Protein AF-A0A357G1P0-F1 (afdb_monomer)

pLDDT: mean 87.59, std 10.62, range [40.03, 95.94]

Structure (mmCIF, N/CA/C/O backbone):
data_AF-A0A357G1P0-F1
#
_entry.id   AF-A0A357G1P0-F1
#
loop_
_atom_site.group_PDB
_atom_site.id
_atom_site.type_symbol
_atom_site.label_atom_id
_atom_site.label_alt_id
_atom_site.label_comp_id
_atom_site.label_asym_id
_atom_site.label_entity_id
_atom_site.label_seq_id
_atom_site.pdbx_PDB_ins_code
_atom_site.Cartn_x
_atom_site.Cartn_y
_atom_site.Cartn_z
_atom_site.occupancy
_atom_site.B_iso_or_equiv
_atom_site.auth_seq_id
_atom_site.auth_comp_id
_atom_site.auth_asym_id
_atom_site.auth_atom_id
_atom_site.pdbx_PDB_model_num
ATOM 1 N N . MET A 1 1 ? 8.336 -8.107 7.077 1.00 40.03 1 MET A N 1
ATOM 2 C CA . MET A 1 1 ? 8.285 -7.105 8.167 1.00 40.03 1 MET A CA 1
ATOM 3 C C . MET A 1 1 ? 7.746 -5.849 7.514 1.00 40.03 1 MET A C 1
ATOM 5 O O . MET A 1 1 ? 8.464 -5.283 6.706 1.00 40.03 1 MET A O 1
ATOM 9 N N . LYS A 1 2 ? 6.473 -5.499 7.750 1.00 55.75 2 LYS A N 1
ATOM 10 C CA . LYS A 1 2 ? 5.789 -4.402 7.043 1.00 55.75 2 LYS A CA 1
ATOM 11 C C . LYS A 1 2 ? 6.529 -3.099 7.367 1.00 55.75 2 LYS A C 1
ATOM 13 O O . LYS A 1 2 ? 6.521 -2.665 8.520 1.00 55.75 2 LYS A O 1
ATOM 18 N N . LEU A 1 3 ? 7.257 -2.541 6.400 1.00 61.34 3 LEU A N 1
ATOM 19 C CA . LEU A 1 3 ? 8.009 -1.307 6.607 1.00 61.34 3 LEU A CA 1
ATOM 20 C C . LEU A 1 3 ? 7.004 -0.148 6.613 1.00 61.34 3 LEU A C 1
ATOM 22 O O . LEU A 1 3 ? 6.586 0.333 5.569 1.00 61.34 3 LEU A O 1
ATOM 26 N N . SER A 1 4 ? 6.557 0.255 7.800 1.00 68.62 4 SER A N 1
ATOM 27 C CA . SER A 1 4 ? 5.538 1.296 7.945 1.00 68.62 4 SER A CA 1
ATOM 28 C C . SER A 1 4 ? 6.042 2.643 7.440 1.00 68.62 4 SER A C 1
ATOM 30 O O . SER A 1 4 ? 7.083 3.130 7.884 1.00 68.62 4 SER A O 1
ATOM 32 N N . LEU A 1 5 ? 5.246 3.306 6.604 1.00 85.38 5 LEU A N 1
ATOM 33 C CA . LEU A 1 5 ? 5.458 4.710 6.270 1.00 85.38 5 LEU A CA 1
ATOM 34 C C . LEU A 1 5 ? 4.902 5.600 7.392 1.00 85.38 5 LEU A C 1
ATOM 36 O O . LEU A 1 5 ? 3.892 5.282 8.015 1.00 85.38 5 LEU A O 1
ATOM 40 N N . GLU A 1 6 ? 5.552 6.732 7.665 1.00 85.81 6 GLU A N 1
ATOM 41 C CA . GLU A 1 6 ? 5.182 7.615 8.788 1.00 85.81 6 GLU A CA 1
ATOM 42 C C . GLU A 1 6 ? 3.730 8.109 8.714 1.00 85.81 6 GLU A C 1
ATOM 44 O O . GLU A 1 6 ? 3.053 8.236 9.731 1.00 85.81 6 GLU A O 1
ATOM 49 N N . PHE A 1 7 ? 3.226 8.351 7.505 1.00 87.75 7 PHE A N 1
ATOM 50 C CA . PHE A 1 7 ? 1.857 8.817 7.293 1.00 87.75 7 PHE A CA 1
ATOM 51 C C . PHE A 1 7 ? 0.7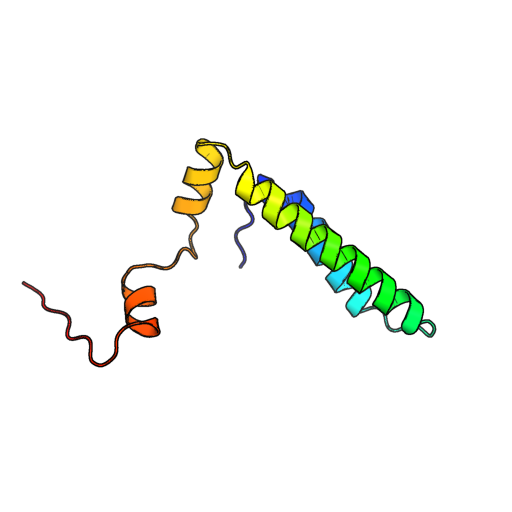98 7.711 7.439 1.00 87.75 7 PHE A C 1
ATOM 53 O O . PHE A 1 7 ? -0.390 8.018 7.477 1.00 87.75 7 PHE A O 1
ATOM 60 N N . GLU A 1 8 ? 1.207 6.443 7.540 1.00 89.88 8 GLU A N 1
ATOM 61 C CA . GLU A 1 8 ? 0.314 5.297 7.759 1.00 89.88 8 GLU A CA 1
ATOM 62 C C . GLU A 1 8 ? 0.137 4.949 9.236 1.00 89.88 8 GLU A C 1
ATOM 64 O O . GLU A 1 8 ? -0.769 4.190 9.574 1.00 89.88 8 GLU A O 1
ATOM 69 N N . LYS A 1 9 ? 0.940 5.541 10.131 1.00 89.44 9 LYS A N 1
ATOM 70 C CA . LYS A 1 9 ? 0.829 5.366 11.588 1.00 89.44 9 LYS A CA 1
ATOM 71 C C . LYS A 1 9 ? -0.610 5.368 12.123 1.00 89.44 9 LYS A C 1
ATOM 73 O O . LYS A 1 9 ? -0.964 4.405 12.799 1.00 89.44 9 LYS A O 1
ATOM 78 N N . PRO A 1 10 ? -1.478 6.352 11.802 1.00 88.81 10 PRO A N 1
ATOM 79 C CA . PRO A 1 10 ? -2.835 6.365 12.351 1.00 88.81 10 PRO A CA 1
ATOM 80 C C . PRO A 1 10 ? -3.714 5.208 11.843 1.00 88.81 10 PRO A C 1
ATOM 82 O O . PRO A 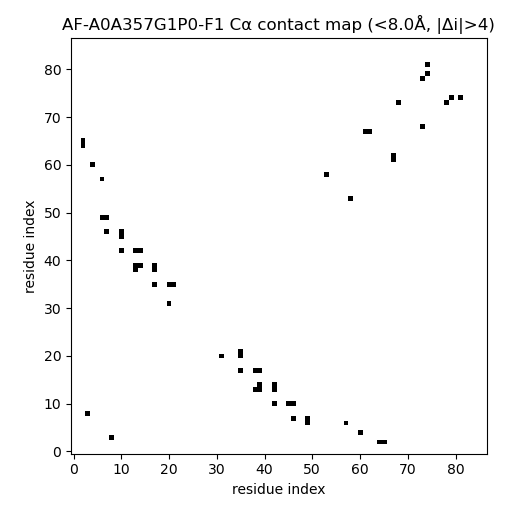1 10 ? -4.671 4.825 12.512 1.00 88.81 10 PRO A O 1
ATOM 85 N N . ILE A 1 11 ? -3.405 4.637 10.674 1.00 90.88 11 ILE A N 1
ATOM 86 C CA . ILE A 1 11 ? -4.091 3.450 10.144 1.00 90.88 11 ILE A CA 1
ATOM 87 C C . ILE A 1 11 ? -3.588 2.205 10.878 1.00 90.88 11 ILE A C 1
ATOM 89 O O . ILE A 1 11 ? -4.394 1.394 11.323 1.00 90.88 11 ILE A O 1
ATOM 93 N N . LEU A 1 12 ? -2.275 2.085 11.079 1.00 89.38 12 LEU A N 1
ATOM 94 C CA . LEU A 1 12 ? -1.673 0.954 11.789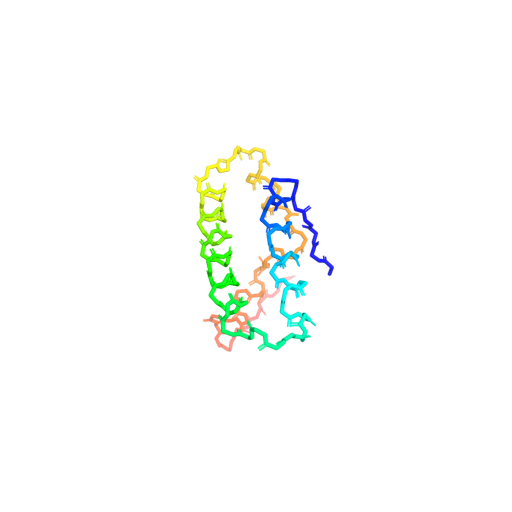 1.00 89.38 12 LEU A CA 1
ATOM 95 C C . LEU A 1 12 ? -2.088 0.887 13.258 1.00 89.38 12 LEU A C 1
ATOM 97 O O . LEU A 1 12 ? -2.324 -0.197 13.774 1.00 89.38 12 LEU A O 1
ATOM 101 N N . GLU A 1 13 ? -2.229 2.027 13.933 1.00 90.19 13 GLU A N 1
ATOM 102 C CA . GLU A 1 13 ? -2.771 2.073 15.295 1.00 90.19 13 GLU A CA 1
ATOM 103 C C . GLU A 1 13 ? -4.207 1.528 15.355 1.00 90.19 13 GLU A C 1
ATOM 105 O O . GLU A 1 13 ? -4.553 0.784 16.276 1.00 90.19 13 GLU A O 1
ATOM 110 N N . LEU A 1 14 ? -5.038 1.849 14.354 1.00 90.06 14 LEU A N 1
ATOM 111 C CA . LEU A 1 14 ? -6.389 1.299 14.232 1.00 90.06 14 LEU A CA 1
ATOM 112 C C . LEU A 1 14 ? -6.363 -0.206 13.938 1.00 90.06 14 LEU A C 1
ATOM 114 O O . LEU A 1 14 ? -7.093 -0.946 14.594 1.00 90.06 14 LEU A O 1
ATOM 118 N N . GLU A 1 15 ? -5.522 -0.665 13.007 1.00 88.88 15 GLU A N 1
ATOM 119 C CA . GLU A 1 15 ? -5.358 -2.092 12.684 1.00 88.88 15 GLU A CA 1
ATOM 120 C C . GLU A 1 15 ? -4.871 -2.899 13.896 1.00 88.88 15 GLU A C 1
ATOM 122 O O . GLU A 1 15 ? -5.438 -3.949 14.202 1.00 88.88 15 GLU A O 1
ATOM 127 N N . ASN A 1 16 ? -3.884 -2.387 14.637 1.00 90.12 16 ASN A N 1
ATOM 128 C CA . ASN A 1 16 ? -3.372 -3.017 15.854 1.00 90.12 16 ASN A CA 1
ATOM 129 C C . ASN A 1 16 ? -4.469 -3.138 16.911 1.00 90.12 16 ASN A C 1
ATOM 131 O O . ASN A 1 16 ? -4.676 -4.215 17.463 1.00 90.12 16 ASN A O 1
ATOM 135 N N . LYS A 1 17 ? -5.244 -2.071 17.132 1.00 87.75 17 LYS A N 1
ATOM 136 C CA . LYS A 1 17 ? -6.347 -2.092 18.097 1.00 87.75 17 LYS A CA 1
ATOM 137 C C . LYS A 1 17 ? -7.475 -3.043 17.681 1.00 87.75 17 LYS A C 1
ATOM 139 O O . LYS A 1 17 ? -8.066 -3.704 18.531 1.00 87.75 17 LYS A O 1
ATOM 144 N N . ILE A 1 18 ? -7.757 -3.158 16.380 1.00 88.50 18 ILE A N 1
ATOM 145 C CA . ILE A 1 18 ? -8.679 -4.174 15.845 1.00 88.50 18 ILE A CA 1
ATOM 146 C C . ILE A 1 18 ? -8.131 -5.581 16.107 1.00 88.50 18 ILE A C 1
ATOM 148 O O . ILE A 1 18 ? -8.887 -6.461 16.521 1.00 88.50 18 ILE A O 1
ATOM 152 N N . SER A 1 19 ? -6.833 -5.802 15.886 1.00 87.56 19 SER A N 1
ATOM 153 C CA . SER A 1 19 ? -6.185 -7.091 16.141 1.00 87.56 19 SER A CA 1
ATOM 154 C C . SER A 1 19 ? -6.249 -7.467 17.621 1.00 87.56 19 SER A C 1
ATOM 156 O O . SER A 1 19 ? -6.617 -8.591 17.946 1.00 87.56 19 SER A O 1
ATOM 158 N N . GLU A 1 20 ? -5.967 -6.527 18.523 1.00 86.88 20 GLU A N 1
ATOM 159 C CA . GLU A 1 20 ? -6.096 -6.725 19.969 1.00 86.88 20 GLU A CA 1
ATOM 160 C C . GLU A 1 20 ? -7.525 -7.126 20.349 1.00 86.88 20 GLU A C 1
ATOM 162 O O . GLU A 1 20 ? -7.719 -8.143 21.012 1.00 86.88 20 GLU A O 1
ATOM 167 N N . LEU A 1 21 ? -8.539 -6.401 19.857 1.00 84.25 21 LEU A N 1
ATOM 168 C CA . LEU A 1 21 ? -9.949 -6.709 20.125 1.00 84.25 21 LEU A CA 1
ATOM 169 C C . LEU A 1 21 ? -10.376 -8.086 19.596 1.00 84.25 21 LEU A C 1
ATOM 171 O O . LEU A 1 21 ? -11.211 -8.738 20.219 1.00 84.25 21 LEU A O 1
ATOM 175 N N . ARG A 1 22 ? -9.791 -8.561 18.488 1.00 82.56 22 ARG A N 1
ATOM 176 C CA . ARG A 1 22 ? -10.042 -9.916 17.961 1.00 82.56 22 ARG A CA 1
ATOM 177 C C . ARG A 1 22 ? -9.493 -11.020 18.866 1.00 82.56 22 ARG A C 1
ATOM 179 O O . ARG A 1 22 ? -10.035 -12.123 18.853 1.00 82.56 22 ARG A O 1
ATOM 186 N N . HIS A 1 23 ? -8.441 -10.745 19.636 1.00 80.75 23 HIS A N 1
ATOM 187 C CA . HIS A 1 23 ? -7.841 -11.707 20.564 1.00 80.75 23 HIS A CA 1
ATOM 188 C C . HIS A 1 23 ? -8.494 -11.705 21.954 1.00 80.75 23 HIS A C 1
ATOM 190 O O . HIS A 1 23 ? -8.248 -12.619 22.742 1.00 80.75 23 HIS A O 1
ATOM 196 N N . VAL A 1 24 ? -9.355 -10.729 22.261 1.00 77.19 24 VAL A N 1
ATOM 197 C CA . VAL A 1 24 ? -10.098 -10.693 23.525 1.00 77.19 24 VAL A CA 1
ATOM 198 C C . VAL A 1 24 ? -11.279 -11.666 23.468 1.00 77.19 24 VAL A C 1
ATOM 200 O O . VAL A 1 24 ? -12.363 -11.359 22.973 1.00 77.19 24 VAL A O 1
ATOM 203 N N . THR A 1 25 ? -11.095 -12.856 24.035 1.00 57.78 25 THR A N 1
ATOM 204 C CA . THR A 1 25 ? -12.191 -13.773 24.380 1.00 57.78 25 THR A CA 1
ATOM 205 C C . THR A 1 25 ? -12.990 -13.196 25.547 1.00 57.78 25 THR A C 1
ATOM 207 O O . THR A 1 25 ? -12.518 -13.209 26.679 1.00 57.78 25 THR A O 1
ATOM 210 N N . SER A 1 26 ? -14.200 -12.693 25.298 1.00 60.62 26 SER A N 1
ATOM 211 C CA . SER A 1 26 ? -15.116 -12.282 26.371 1.00 60.62 26 SER A CA 1
ATOM 212 C C . SER A 1 26 ? -16.565 -12.678 26.081 1.00 60.62 26 SER A C 1
ATOM 214 O O . SER A 1 26 ? -16.940 -12.934 24.933 1.00 60.62 26 SER A O 1
ATOM 216 N N . ASP A 1 27 ? -17.371 -12.734 27.144 1.00 61.06 27 ASP A N 1
ATOM 217 C CA . ASP A 1 27 ? -18.775 -13.174 27.153 1.00 61.06 27 ASP A CA 1
ATOM 218 C C . ASP A 1 27 ? -19.716 -12.289 26.317 1.00 61.06 27 ASP A C 1
ATOM 220 O O . ASP A 1 27 ? -20.834 -12.688 26.006 1.00 61.06 27 ASP A O 1
ATOM 224 N N . ASN A 1 28 ? -19.253 -11.114 25.873 1.00 66.25 28 ASN A N 1
ATOM 225 C CA . ASN A 1 28 ? -20.046 -10.136 25.128 1.00 66.25 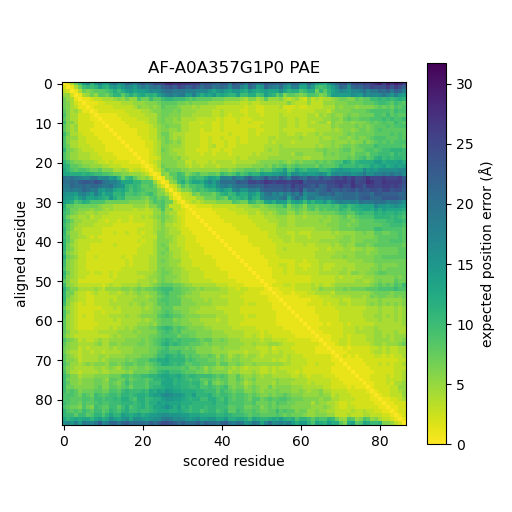28 ASN A CA 1
ATOM 226 C C . ASN A 1 28 ? -19.688 -10.089 23.628 1.00 66.25 28 ASN A C 1
ATOM 228 O O . ASN A 1 28 ? -19.552 -9.017 23.031 1.00 66.25 28 ASN A O 1
ATOM 232 N N . ARG A 1 29 ? -19.523 -11.269 23.011 1.00 69.38 29 ARG A N 1
ATOM 233 C CA . ARG A 1 29 ? -19.041 -11.456 21.623 1.00 69.38 29 ARG A CA 1
ATOM 234 C C . ARG A 1 29 ? -19.777 -10.614 20.573 1.00 69.38 29 ARG A C 1
ATOM 236 O O . ARG A 1 29 ? -19.158 -10.184 19.605 1.00 69.38 29 ARG A O 1
ATOM 243 N N . VAL A 1 30 ? -21.074 -10.371 20.766 1.00 71.38 30 VAL A N 1
ATOM 244 C CA . VAL A 1 30 ? -21.908 -9.597 19.829 1.00 71.38 30 VAL A CA 1
ATOM 245 C C . VAL A 1 30 ? -21.487 -8.123 19.794 1.00 71.38 30 VAL A C 1
ATOM 247 O O . VAL A 1 30 ? -21.272 -7.576 18.718 1.00 71.38 30 VAL A O 1
ATOM 250 N N . ASN A 1 31 ? -21.275 -7.501 20.957 1.00 79.12 31 ASN A N 1
ATOM 251 C CA . ASN A 1 31 ? -20.894 -6.087 21.045 1.00 79.12 31 ASN A CA 1
ATOM 252 C C . ASN A 1 31 ? -19.480 -5.846 20.480 1.00 79.12 31 ASN A C 1
ATOM 254 O O . ASN A 1 31 ? -19.231 -4.872 19.774 1.00 79.12 31 ASN A O 1
ATOM 258 N N . ILE A 1 32 ? -18.566 -6.793 20.711 1.00 82.69 32 ILE A N 1
ATOM 259 C CA . ILE A 1 32 ? -17.196 -6.723 20.184 1.00 82.69 32 ILE A CA 1
ATOM 260 C C . ILE A 1 32 ? -17.172 -6.850 18.662 1.00 82.69 32 ILE A C 1
ATOM 262 O O . ILE A 1 32 ? -16.421 -6.131 18.005 1.00 82.69 32 ILE A O 1
ATOM 266 N N . ALA A 1 33 ? -17.990 -7.733 18.085 1.00 85.12 33 ALA A N 1
ATOM 267 C CA . ALA A 1 33 ? -18.063 -7.886 16.636 1.00 85.12 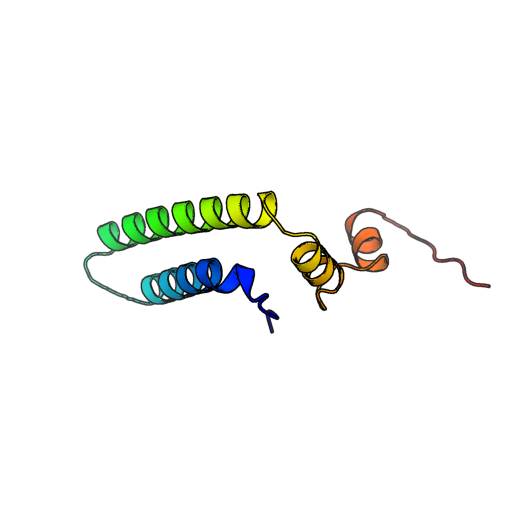33 ALA A CA 1
ATOM 268 C C . ALA A 1 33 ? -18.552 -6.600 15.945 1.00 85.12 33 ALA A C 1
ATOM 270 O O . ALA A 1 33 ? -17.975 -6.191 14.935 1.00 85.12 33 ALA A O 1
ATOM 271 N N . GLU A 1 34 ? -19.563 -5.931 16.510 1.00 87.50 34 GLU A N 1
ATOM 272 C CA . GLU A 1 34 ? -20.050 -4.637 16.012 1.00 87.50 34 GLU A CA 1
ATOM 273 C C . GLU A 1 34 ? -18.981 -3.542 16.115 1.00 87.50 34 GLU A C 1
ATOM 275 O O . GLU A 1 34 ? -18.766 -2.784 15.164 1.00 87.50 34 GLU A O 1
ATOM 280 N N . GLU A 1 35 ? -18.260 -3.488 17.236 1.00 87.00 35 GLU A N 1
ATOM 281 C CA . GLU A 1 35 ? -17.188 -2.515 17.439 1.00 87.00 35 GLU A CA 1
ATOM 282 C C . GLU A 1 35 ? -16.023 -2.740 16.464 1.00 87.00 35 GLU A C 1
ATOM 284 O O . GLU A 1 35 ? -15.541 -1.787 15.846 1.00 87.00 35 GLU A O 1
ATOM 289 N N . ILE A 1 36 ? -15.621 -3.997 16.247 1.00 89.56 36 ILE A N 1
ATOM 290 C CA . ILE A 1 36 ? -14.612 -4.371 15.246 1.00 89.56 36 ILE A CA 1
ATOM 291 C C . ILE A 1 36 ? -15.057 -3.930 13.851 1.00 89.56 36 ILE A C 1
ATOM 293 O O . ILE A 1 36 ? -14.268 -3.321 13.130 1.00 89.56 36 ILE A O 1
ATOM 297 N N . ALA A 1 37 ? -16.309 -4.191 13.465 1.00 90.81 37 ALA A N 1
ATOM 298 C CA . ALA A 1 37 ? -16.827 -3.796 12.156 1.00 90.81 37 ALA A CA 1
ATOM 299 C C . ALA A 1 37 ? -16.810 -2.268 11.974 1.00 90.81 37 ALA A C 1
ATOM 301 O O . ALA A 1 37 ? -16.401 -1.756 10.926 1.00 90.81 37 ALA A O 1
ATOM 302 N N . ARG A 1 38 ? -17.189 -1.520 13.017 1.00 92.50 38 ARG A N 1
ATOM 303 C CA . ARG A 1 38 ? -17.147 -0.053 13.025 1.00 92.50 38 ARG A CA 1
ATOM 304 C C . ARG A 1 38 ? -15.721 0.478 12.890 1.00 92.50 38 ARG A C 1
ATOM 306 O O . ARG A 1 38 ? -15.477 1.396 12.103 1.00 92.50 38 ARG A O 1
ATOM 313 N N . MET A 1 39 ? -14.781 -0.092 13.642 1.00 91.44 39 MET A N 1
ATOM 314 C CA . MET A 1 39 ? -13.370 0.287 13.586 1.00 91.44 39 MET A CA 1
ATOM 315 C C . MET A 1 39 ? -12.738 -0.058 12.236 1.00 91.44 39 MET A C 1
ATOM 317 O O . MET A 1 39 ? -12.019 0.778 11.691 1.00 91.44 39 MET A O 1
ATOM 321 N N . GLN A 1 40 ? -13.064 -1.219 11.662 1.00 92.19 40 GLN A N 1
ATOM 322 C CA . GLN A 1 40 ? -12.605 -1.620 10.332 1.00 92.19 40 GLN A CA 1
ATOM 323 C C . GLN A 1 40 ? -13.085 -0.630 9.268 1.00 92.19 40 GLN A C 1
ATOM 325 O O . GLN A 1 40 ? -12.273 -0.084 8.530 1.00 92.19 40 GLN A O 1
ATOM 330 N N . SER A 1 41 ? -14.379 -0.285 9.265 1.00 94.88 41 SER A N 1
ATOM 331 C CA . SER A 1 41 ? -14.915 0.706 8.321 1.00 94.88 41 SER A CA 1
ATOM 332 C C . SER A 1 41 ? -14.227 2.070 8.454 1.00 94.88 41 SER A C 1
ATOM 334 O O . SER A 1 41 ? -13.998 2.765 7.462 1.00 94.88 41 SER A O 1
ATOM 336 N N . LYS A 1 42 ? -13.866 2.469 9.680 1.00 94.19 42 LYS A N 1
ATOM 337 C CA . LYS A 1 42 ? -13.110 3.701 9.924 1.00 94.19 42 LYS A CA 1
ATOM 338 C C . LYS A 1 42 ? -11.680 3.613 9.379 1.00 94.19 42 LYS A C 1
ATOM 340 O O . LYS A 1 42 ? -11.226 4.585 8.776 1.00 94.19 42 LYS A O 1
ATOM 345 N N . ALA A 1 43 ? -10.998 2.485 9.577 1.00 92.62 43 ALA A N 1
ATOM 346 C CA . ALA A 1 43 ? -9.657 2.244 9.050 1.00 92.62 43 ALA A CA 1
ATOM 347 C C . ALA A 1 43 ? -9.651 2.288 7.514 1.00 92.62 43 ALA A C 1
ATOM 349 O O . ALA A 1 43 ? -8.856 3.025 6.934 1.00 92.62 43 ALA A O 1
ATOM 350 N N . ASP A 1 44 ? -10.610 1.623 6.865 1.00 93.44 44 ASP A N 1
ATOM 351 C CA . ASP A 1 44 ? -10.731 1.594 5.403 1.00 93.44 44 ASP A CA 1
ATOM 352 C C . ASP A 1 44 ? -10.959 3.003 4.826 1.00 93.44 44 ASP A C 1
ATOM 354 O O . ASP A 1 44 ? -10.309 3.417 3.863 1.00 93.44 44 ASP A O 1
ATOM 358 N N . ARG A 1 45 ? -11.840 3.799 5.454 1.00 95.12 45 ARG A N 1
ATOM 359 C CA . ARG A 1 45 ? -12.071 5.203 5.061 1.00 95.12 45 ARG A CA 1
ATOM 360 C C . ARG A 1 45 ? -10.810 6.050 5.208 1.00 95.12 45 ARG A C 1
ATOM 362 O O . ARG A 1 45 ? -10.511 6.859 4.329 1.00 95.12 45 ARG A O 1
ATOM 369 N N . LEU A 1 46 ? -10.083 5.878 6.311 1.00 93.44 46 LEU A N 1
ATOM 370 C CA . LEU A 1 46 ? -8.850 6.616 6.567 1.00 93.44 46 LEU A CA 1
ATOM 371 C C . LEU A 1 46 ? -7.749 6.228 5.575 1.00 93.44 46 LEU A C 1
ATOM 373 O O . LEU A 1 46 ? -7.014 7.105 5.121 1.00 93.44 46 LEU A O 1
ATOM 377 N N . LEU A 1 47 ? -7.673 4.951 5.196 1.00 92.69 47 LEU A N 1
ATOM 378 C CA . LEU A 1 47 ? -6.756 4.453 4.178 1.00 92.69 47 LEU A CA 1
ATOM 379 C C . LEU A 1 47 ? -7.024 5.143 2.841 1.00 92.69 47 LEU A C 1
ATOM 381 O O . LEU A 1 47 ? -6.128 5.794 2.303 1.00 92.69 47 LEU A O 1
ATOM 385 N N . VAL A 1 48 ? -8.268 5.098 2.354 1.00 94.62 48 VAL A N 1
ATOM 386 C CA . VAL A 1 48 ? -8.655 5.753 1.093 1.00 94.62 48 VAL A CA 1
ATOM 387 C C . VAL A 1 48 ? -8.367 7.255 1.137 1.00 94.62 48 VAL A C 1
ATOM 389 O O . VAL A 1 48 ? -7.817 7.811 0.187 1.00 94.62 48 VAL A O 1
ATOM 392 N N . GLN A 1 49 ? -8.684 7.927 2.247 1.00 94.19 49 GLN A N 1
ATOM 393 C CA . GLN A 1 49 ? -8.435 9.361 2.396 1.00 94.19 49 GLN A CA 1
ATOM 394 C C . GLN A 1 49 ? -6.939 9.706 2.392 1.00 94.19 49 GLN A C 1
ATOM 396 O O . GLN A 1 49 ? -6.542 10.684 1.756 1.00 94.19 49 GLN A O 1
ATOM 401 N N . THR A 1 50 ? -6.124 8.926 3.102 1.00 92.62 50 THR A N 1
ATOM 402 C CA . THR A 1 50 ? -4.676 9.141 3.220 1.00 92.62 50 THR A CA 1
ATOM 403 C C . THR A 1 50 ? -4.002 8.952 1.868 1.00 92.62 50 THR A C 1
ATOM 405 O O . THR A 1 50 ? -3.314 9.850 1.382 1.00 92.62 50 THR A O 1
ATOM 408 N N . TYR A 1 51 ? -4.286 7.831 1.203 1.00 93.12 51 TYR A N 1
ATOM 409 C CA . TYR A 1 51 ? -3.738 7.527 -0.116 1.00 93.12 51 TYR A CA 1
ATOM 410 C C . TYR A 1 51 ? -4.272 8.453 -1.221 1.00 93.12 51 TYR A C 1
ATOM 412 O O . TYR A 1 51 ? -3.549 8.773 -2.166 1.00 93.12 51 TYR A O 1
ATOM 420 N N . GLY A 1 52 ? -5.501 8.958 -1.086 1.00 93.75 52 GLY A N 1
ATOM 421 C CA . GLY A 1 52 ? -6.080 9.936 -2.009 1.00 93.75 52 GLY A CA 1
ATOM 422 C C . GLY A 1 52 ? -5.462 11.337 -1.916 1.00 93.75 52 GLY A C 1
ATOM 423 O O . GLY A 1 52 ? -5.583 12.119 -2.858 1.00 93.75 52 GLY A O 1
ATOM 424 N N . LYS A 1 53 ? -4.787 11.672 -0.807 1.00 94.06 53 LYS A N 1
ATOM 425 C CA . LYS A 1 53 ? -4.230 13.013 -0.539 1.00 94.06 53 LYS A CA 1
ATOM 426 C C . LYS A 1 53 ? -2.720 13.002 -0.275 1.00 94.06 53 LYS A C 1
ATOM 428 O O . LYS A 1 53 ? -2.212 13.878 0.423 1.00 94.06 53 LYS A O 1
ATOM 433 N N . LEU A 1 54 ? -1.993 12.039 -0.846 1.00 94.75 54 LEU A N 1
ATOM 434 C CA . LEU A 1 54 ? -0.541 11.945 -0.675 1.00 94.75 54 LEU A CA 1
ATOM 435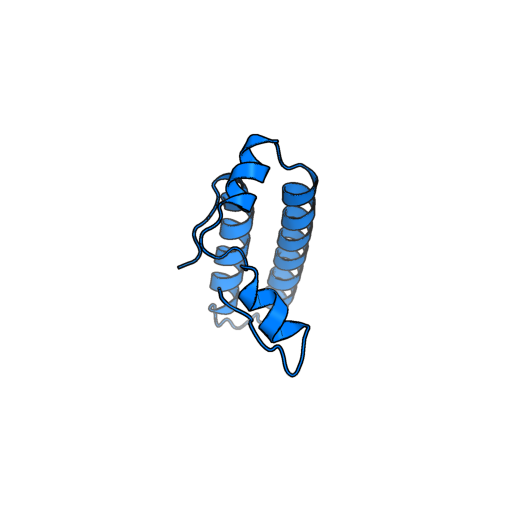 C C . LEU A 1 54 ? 0.187 13.172 -1.235 1.00 94.75 54 LEU A C 1
ATOM 437 O O . LEU A 1 54 ? -0.003 13.565 -2.392 1.00 94.75 54 LEU A O 1
ATOM 441 N N . THR A 1 55 ? 1.100 13.716 -0.435 1.00 95.19 55 THR A N 1
ATOM 442 C CA . THR A 1 55 ? 2.041 14.751 -0.874 1.00 95.19 55 THR A CA 1
ATOM 443 C C . THR A 1 55 ? 3.075 14.171 -1.851 1.00 95.19 55 THR A C 1
ATOM 445 O O . THR A 1 55 ? 3.310 12.957 -1.860 1.00 95.19 55 THR A O 1
ATOM 448 N N . PRO A 1 56 ? 3.749 15.001 -2.671 1.00 95.94 56 PRO A N 1
ATOM 449 C CA . PRO A 1 56 ? 4.779 14.519 -3.593 1.00 95.94 56 PRO A CA 1
ATOM 450 C C . PRO A 1 56 ? 5.880 13.687 -2.914 1.00 95.94 56 PRO A C 1
ATOM 452 O O . PRO A 1 56 ? 6.253 12.636 -3.428 1.00 95.94 56 PRO A O 1
ATOM 455 N N . ALA A 1 57 ? 6.345 14.095 -1.729 1.00 93.81 57 ALA A N 1
ATOM 456 C CA . ALA A 1 57 ? 7.353 13.350 -0.971 1.00 93.81 57 ALA A CA 1
ATOM 457 C C . ALA A 1 57 ? 6.836 11.979 -0.497 1.00 93.81 57 ALA A C 1
ATOM 459 O O . ALA A 1 57 ? 7.546 10.981 -0.602 1.00 93.81 57 ALA A O 1
ATOM 460 N N . GLN A 1 58 ? 5.580 11.904 -0.047 1.00 93.62 58 GLN A N 1
ATOM 461 C CA . GLN A 1 58 ? 4.954 10.641 0.358 1.00 93.62 58 GLN A CA 1
ATOM 462 C C . GLN A 1 58 ? 4.776 9.691 -0.835 1.00 93.62 58 GLN A C 1
ATOM 464 O O . GLN A 1 58 ? 5.035 8.498 -0.714 1.00 93.62 58 GLN A O 1
ATOM 469 N N . LYS A 1 59 ? 4.434 10.206 -2.026 1.00 93.94 59 LYS A N 1
ATOM 470 C CA . LYS A 1 59 ? 4.390 9.388 -3.253 1.00 93.94 59 LYS A CA 1
ATOM 471 C C . LYS A 1 59 ? 5.750 8.772 -3.581 1.00 93.94 59 LYS A C 1
ATOM 473 O O . LYS A 1 59 ? 5.806 7.612 -3.978 1.00 93.94 59 LYS A O 1
ATOM 478 N N . VAL A 1 60 ? 6.843 9.516 -3.385 1.00 93.88 60 VAL A N 1
ATOM 479 C CA . VAL A 1 60 ? 8.206 8.985 -3.564 1.00 93.88 60 VAL A CA 1
ATOM 480 C C . VAL A 1 60 ? 8.498 7.867 -2.563 1.00 93.88 60 VAL A C 1
ATOM 482 O O . VAL A 1 60 ? 9.091 6.862 -2.947 1.00 93.88 60 VAL A O 1
ATOM 485 N N . GLN A 1 61 ? 8.050 7.995 -1.311 1.00 92.31 61 GLN A N 1
ATOM 486 C CA . GLN A 1 61 ? 8.193 6.932 -0.311 1.00 92.31 61 GLN A CA 1
ATOM 487 C C . GLN A 1 61 ? 7.453 5.652 -0.732 1.00 92.31 61 GLN A C 1
ATOM 489 O O . GLN A 1 61 ? 8.054 4.582 -0.721 1.00 92.31 61 GLN A O 1
ATOM 494 N N . VAL A 1 62 ? 6.206 5.759 -1.206 1.00 91.81 62 VAL A N 1
ATOM 495 C CA . VAL A 1 62 ? 5.440 4.611 -1.740 1.00 91.81 62 VAL A CA 1
ATOM 496 C C . VAL A 1 62 ? 6.111 4.012 -2.985 1.00 91.81 62 VAL A C 1
ATOM 498 O O . VAL A 1 62 ? 6.141 2.796 -3.174 1.00 91.81 62 VAL A O 1
ATOM 501 N N . ALA A 1 63 ? 6.677 4.851 -3.856 1.00 91.81 63 ALA A N 1
ATOM 502 C CA . ALA A 1 63 ? 7.407 4.403 -5.042 1.00 91.81 63 ALA A CA 1
ATOM 503 C C . ALA A 1 63 ? 8.689 3.630 -4.709 1.00 91.81 63 ALA A C 1
ATOM 505 O O . ALA A 1 63 ? 9.106 2.782 -5.492 1.00 91.81 63 ALA A O 1
ATOM 506 N N . ARG A 1 64 ? 9.298 3.910 -3.555 1.00 91.81 64 ARG A N 1
ATOM 507 C CA . ARG A 1 64 ? 10.540 3.286 -3.083 1.00 91.81 64 ARG A CA 1
ATOM 508 C C . ARG A 1 64 ? 10.310 2.255 -1.978 1.00 91.81 64 ARG A C 1
ATOM 510 O O . ARG A 1 64 ? 11.265 1.870 -1.308 1.00 91.81 64 ARG A O 1
ATOM 517 N N . HIS A 1 65 ? 9.065 1.834 -1.765 1.00 90.56 65 HIS A N 1
ATOM 518 C CA . HIS A 1 65 ? 8.752 0.834 -0.756 1.00 90.56 65 HIS A CA 1
ATOM 519 C C . HIS A 1 65 ? 9.482 -0.488 -1.075 1.00 90.56 65 HIS A C 1
ATOM 521 O O . HIS A 1 65 ? 9.426 -0.920 -2.228 1.00 90.56 65 HIS A O 1
ATOM 527 N N . PRO A 1 66 ? 10.144 -1.148 -0.102 1.00 89.50 66 PRO A N 1
ATOM 528 C CA . PRO A 1 66 ? 10.906 -2.374 -0.366 1.00 89.50 66 PRO A CA 1
ATOM 529 C C . PRO A 1 66 ? 10.062 -3.531 -0.904 1.00 89.50 66 PRO A C 1
ATOM 531 O O . PRO A 1 66 ? 10.553 -4.339 -1.676 1.00 89.50 66 PRO A O 1
ATOM 534 N N . GLU A 1 67 ? 8.790 -3.600 -0.507 1.00 89.69 67 GLU A N 1
ATOM 535 C CA . GLU A 1 67 ? 7.842 -4.627 -0.969 1.00 89.69 67 GLU A CA 1
ATOM 536 C C . GLU A 1 67 ? 7.032 -4.163 -2.195 1.00 89.69 67 GLU A C 1
ATOM 538 O O . GLU A 1 67 ? 5.957 -4.690 -2.471 1.00 89.69 67 GLU A O 1
ATOM 543 N N . ARG A 1 68 ? 7.479 -3.120 -2.910 1.00 91.38 68 ARG A N 1
ATOM 544 C CA . ARG A 1 68 ? 6.798 -2.679 -4.132 1.00 91.38 68 ARG A CA 1
ATOM 545 C C . ARG A 1 68 ? 6.975 -3.750 -5.219 1.00 91.38 68 ARG A C 1
ATOM 547 O O . ARG A 1 68 ? 8.121 -4.045 -5.546 1.00 91.38 68 ARG A O 1
ATOM 554 N N . PRO A 1 69 ? 5.889 -4.258 -5.837 1.00 93.56 69 PRO A N 1
ATOM 555 C CA . PRO A 1 69 ? 6.004 -5.261 -6.887 1.00 93.56 69 PRO A CA 1
ATOM 556 C C . PRO A 1 69 ? 6.874 -4.773 -8.046 1.00 93.56 69 PRO A C 1
ATOM 558 O O . PRO A 1 69 ? 6.685 -3.668 -8.577 1.00 93.56 69 PRO A O 1
ATOM 561 N N . HIS A 1 70 ? 7.830 -5.611 -8.421 1.00 93.31 70 HIS A N 1
ATOM 562 C CA . HIS A 1 70 ? 8.735 -5.425 -9.537 1.00 93.31 70 HIS A CA 1
ATOM 563 C C . HIS A 1 70 ? 8.165 -6.050 -10.810 1.00 93.31 70 HIS A C 1
ATOM 565 O O . HIS A 1 70 ? 7.147 -6.733 -10.810 1.00 93.31 70 HIS A O 1
ATOM 571 N N . PHE A 1 71 ? 8.835 -5.802 -11.935 1.00 93.31 71 PHE A N 1
ATOM 572 C CA . PHE A 1 71 ? 8.382 -6.247 -13.252 1.00 93.31 71 PHE A CA 1
ATOM 573 C C . PHE A 1 71 ? 8.027 -7.743 -13.314 1.00 93.31 71 PHE A C 1
ATOM 575 O O . PHE A 1 71 ? 6.966 -8.099 -13.822 1.00 93.31 71 PHE A O 1
ATOM 582 N N . LEU A 1 72 ? 8.879 -8.602 -12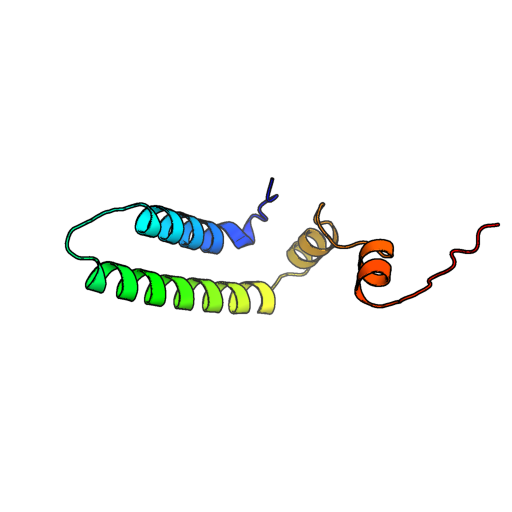.748 1.00 93.38 72 LEU A N 1
ATOM 583 C CA . LEU A 1 72 ? 8.655 -10.049 -12.729 1.00 93.38 72 LEU A CA 1
ATOM 584 C C . LEU A 1 72 ? 7.418 -10.445 -11.914 1.00 93.38 72 LEU A C 1
ATOM 586 O O . LEU A 1 72 ? 6.733 -11.390 -12.290 1.00 93.38 72 LEU A O 1
ATOM 590 N N . ASP A 1 73 ? 7.087 -9.701 -10.856 1.00 94.50 73 ASP A N 1
ATOM 591 C CA . ASP A 1 73 ? 5.881 -9.962 -10.070 1.00 94.50 73 ASP A CA 1
ATOM 592 C C . ASP A 1 73 ? 4.630 -9.767 -10.927 1.00 94.50 73 ASP A C 1
ATOM 594 O O . ASP A 1 73 ? 3.709 -10.573 -10.856 1.00 94.50 73 ASP A O 1
ATOM 598 N N . TYR A 1 74 ? 4.605 -8.750 -11.793 1.00 94.81 74 TYR A N 1
ATOM 599 C CA . TYR A 1 74 ? 3.483 -8.550 -12.713 1.00 94.81 74 TYR A CA 1
ATOM 600 C C . TYR A 1 74 ? 3.393 -9.654 -13.765 1.00 94.81 74 TYR A C 1
ATOM 602 O O . TYR A 1 74 ? 2.295 -10.135 -14.023 1.00 94.81 74 TYR A O 1
ATOM 610 N N . ILE A 1 75 ? 4.522 -10.080 -14.344 1.00 95.31 75 ILE A N 1
ATOM 611 C CA . ILE A 1 75 ? 4.545 -11.193 -15.308 1.00 95.31 75 ILE A CA 1
ATOM 612 C C . ILE A 1 75 ? 3.925 -12.440 -14.682 1.00 95.31 75 ILE A C 1
ATOM 614 O O . ILE A 1 75 ? 2.983 -12.987 -15.243 1.00 95.31 75 ILE A O 1
ATOM 618 N N . ASN A 1 76 ? 4.393 -12.821 -13.492 1.00 93.94 76 ASN A N 1
ATOM 619 C CA . ASN A 1 76 ? 3.956 -14.036 -12.806 1.00 93.94 76 ASN A CA 1
ATOM 620 C C . ASN A 1 76 ? 2.449 -14.067 -12.493 1.00 93.94 76 ASN A C 1
ATOM 622 O O . ASN A 1 76 ? 1.909 -15.142 -12.256 1.00 93.94 76 ASN A O 1
ATOM 626 N N . HIS A 1 77 ? 1.777 -12.911 -12.450 1.00 94.75 77 HIS A N 1
ATOM 627 C CA . HIS A 1 77 ? 0.342 -12.821 -12.159 1.00 94.75 77 HIS A CA 1
ATOM 628 C C . HIS A 1 77 ? -0.529 -12.556 -13.393 1.00 94.75 77 HIS A C 1
ATOM 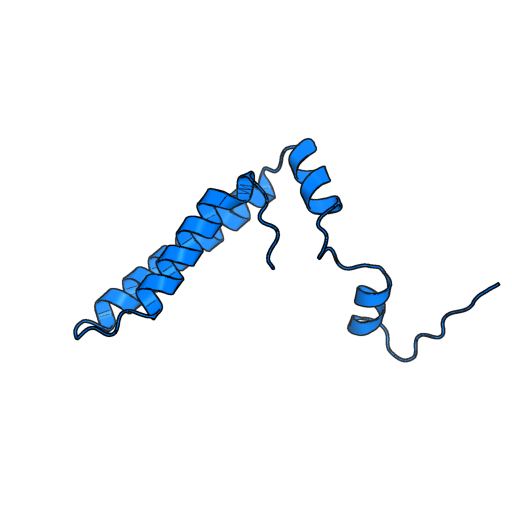630 O O . HIS A 1 77 ? -1.745 -12.722 -13.306 1.00 94.75 77 HIS A O 1
ATOM 636 N N . LEU A 1 78 ? 0.047 -12.082 -14.501 1.00 95.88 78 LEU A N 1
ATOM 637 C CA . LEU A 1 78 ? -0.716 -11.565 -15.644 1.00 95.88 78 LEU A CA 1
ATOM 638 C C . LEU A 1 78 ? -0.429 -12.282 -16.965 1.00 95.88 78 LEU A C 1
ATOM 640 O O . LEU A 1 78 ? -1.220 -12.133 -17.894 1.00 95.88 78 LEU A O 1
ATOM 644 N N . ILE A 1 79 ? 0.701 -12.980 -17.088 1.00 94.75 79 ILE A N 1
ATOM 645 C CA . ILE A 1 79 ? 1.171 -13.541 -18.355 1.00 94.75 79 ILE A CA 1
ATOM 646 C C . ILE A 1 79 ? 1.556 -15.002 -18.149 1.00 94.75 79 ILE A C 1
ATOM 648 O O . ILE A 1 79 ? 2.464 -15.309 -17.379 1.00 94.75 79 ILE A O 1
ATOM 652 N N . ASP A 1 80 ? 0.916 -15.879 -18.914 1.00 94.44 80 ASP A N 1
ATOM 653 C CA . ASP A 1 80 ? 1.298 -17.283 -19.019 1.00 94.44 80 ASP A CA 1
ATOM 654 C C . ASP A 1 80 ?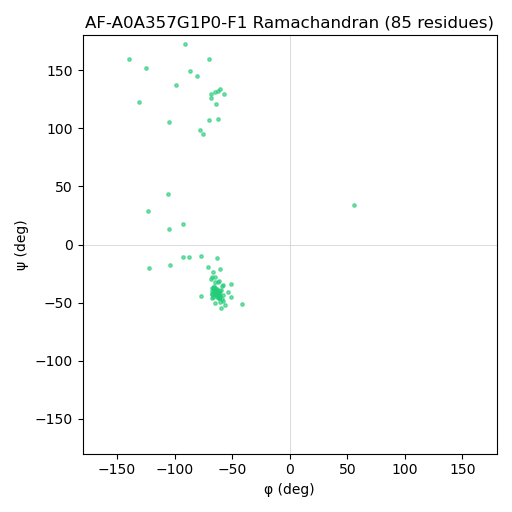 2.375 -17.466 -20.109 1.00 94.44 80 ASP A C 1
ATOM 656 O O . ASP A 1 80 ? 2.430 -16.709 -21.081 1.00 94.44 80 ASP A O 1
ATOM 660 N N . ASP A 1 81 ? 3.251 -18.461 -19.938 1.00 93.94 81 ASP A N 1
ATOM 661 C CA . ASP A 1 81 ? 4.312 -18.841 -20.891 1.00 93.94 81 ASP A CA 1
ATOM 662 C C . ASP A 1 81 ? 5.290 -17.712 -21.295 1.00 93.94 81 ASP A C 1
ATOM 664 O O . ASP A 1 81 ? 5.811 -17.657 -22.415 1.00 93.94 81 ASP A O 1
ATOM 668 N N . PHE A 1 82 ? 5.599 -16.799 -20.366 1.00 94.38 82 PHE A N 1
ATOM 669 C CA . PHE A 1 82 ? 6.573 -15.732 -20.605 1.00 94.38 82 PHE A CA 1
ATOM 670 C C . PHE A 1 82 ? 7.990 -16.283 -20.843 1.00 94.38 82 PHE A C 1
ATOM 672 O O . PHE A 1 82 ? 8.590 -16.913 -19.972 1.00 94.38 82 PHE A O 1
ATOM 679 N N . THR A 1 83 ? 8.564 -15.974 -22.008 1.00 94.38 83 THR A N 1
ATOM 680 C CA . THR A 1 83 ? 9.949 -16.328 -22.352 1.00 94.38 83 THR A CA 1
ATOM 681 C C . THR A 1 83 ? 10.847 -15.088 -22.258 1.00 94.38 83 THR A C 1
ATOM 683 O O . THR A 1 83 ? 10.787 -14.233 -23.148 1.00 94.38 83 THR A O 1
ATOM 686 N N . PRO A 1 84 ? 11.690 -14.950 -21.214 1.00 92.38 84 PRO A N 1
ATOM 687 C CA . PRO A 1 84 ? 12.639 -13.847 -21.135 1.00 92.38 84 PRO A CA 1
ATOM 688 C C . PRO A 1 84 ? 13.727 -14.002 -22.201 1.00 92.38 84 PRO A C 1
ATOM 690 O O . PRO A 1 84 ? 14.366 -15.048 -22.305 1.00 92.38 84 PRO A O 1
ATOM 693 N N . LEU A 1 85 ? 13.970 -12.938 -22.964 1.00 92.88 85 LEU A N 1
ATOM 694 C CA . LEU A 1 85 ? 15.116 -12.840 -23.864 1.00 92.88 85 LEU A CA 1
ATOM 695 C C . LEU A 1 85 ? 16.222 -12.028 -23.185 1.00 92.88 85 LEU A C 1
ATOM 697 O O . LEU A 1 85 ? 15.951 -10.995 -22.571 1.00 92.88 85 LEU A O 1
ATOM 701 N N . ALA A 1 86 ? 17.461 -12.493 -23.312 1.00 92.25 86 ALA A N 1
ATOM 702 C CA . ALA A 1 86 ? 18.654 -11.814 -22.822 1.00 92.25 86 ALA A CA 1
ATOM 703 C C . ALA A 1 86 ? 19.651 -11.624 -23.973 1.00 92.25 86 ALA A C 1
ATOM 705 O O . ALA A 1 86 ? 19.650 -12.404 -24.928 1.00 92.25 86 ALA A O 1
ATOM 706 N N . GLY A 1 87 ? 20.465 -10.573 -23.875 1.00 86.94 87 GLY A N 1
ATOM 707 C CA . GLY A 1 87 ? 21.590 -10.289 -24.768 1.00 86.94 87 GLY A CA 1
ATOM 708 C C . GLY A 1 87 ? 22.909 -10.387 -24.026 1.00 86.94 87 GLY A C 1
ATOM 709 O O . GLY A 1 87 ? 22.898 -10.142 -22.797 1.00 86.94 87 GLY A O 1
#

Mean predicted aligned error: 6.49 Å

Foldseek 3Di:
DQPDDPLCVVLVVLVVVLVVLVPDDDPPVVVSVVVSVVSVVVSVVSVCVSVVDDDPVRVVCVVPGPPPDDPVNCCVVPPPPDDDDDD

Nearest PDB structures (foldseek):
  8uz2-assembly1_E  TM=7.632E-01  e=9.809E-04  Escherichia coli
  6vyp-assembly2_k  TM=3.253E-01  e=3.638E+00  Homo sapiens

Solvent-accessible surface area (backbone atoms only — not comparable to full-atom values): 5524 Å² total; per-residue (Å²): 130,87,82,78,54,84,90,46,47,75,45,50,56,48,51,50,51,45,53,51,58,72,68,58,87,59,99,58,57,68,62,52,52,54,51,46,52,54,50,48,55,51,37,54,52,49,48,54,52,51,70,74,63,58,50,75,69,53,48,52,51,61,74,65,37,88,86,53,84,50,74,67,56,52,41,77,76,75,50,83,89,76,77,89,84,85,133

Radius of gyration: 18.87 Å; Cα contacts (8 Å, |Δi|>4): 29; chains: 1; bounding box: 44×34×52 Å

Secondary structure (DSSP, 8-state):
-----GGGHHHHHHHHHHHHHHH---S-HHHHHHHHHHHHHHHHHHHHHHHHT--HHHHHHHHT-TTPPPHHHHHHHH-SS------

Sequence (87 aa):
MKLSLEFEKPILELENKISELRHVTSDNRVNIAEEIARMQSKADRLLVQTYGKLTPAQKVQVARHPERPHFLDYINHLIDDFTPLAG